Protein AF-A0A366HWA5-F1 (afdb_monomer_lite)

Foldseek 3Di:
DPVVCVVCVPDDDDDDDPVNVVLVVLVVVCVVPVVVPDPDDDPDDDDPLVVQLVVLVVPADPPGDDDPVSSVVD

pLDDT: mean 82.91, std 6.75, range [49.06, 90.0]

Secondary structure (DSSP, 8-state):
--HHHHHTTTPPP-PPPHHHHHHHHHHHHHHH-GGG-----------HHHHHHHHHHHTSPTT----HHHHHT-

Organism: NCBI:txid714314

Structure (mmCIF, N/CA/C/O backbone):
data_AF-A0A366HWA5-F1
#
_entry.id   AF-A0A366HWA5-F1
#
loop_
_atom_site.group_PDB
_atom_site.id
_atom_site.type_symbol
_atom_site.label_atom_id
_atom_site.label_alt_id
_atom_site.label_comp_id
_atom_site.label_asym_id
_atom_site.label_entity_id
_atom_site.label_seq_id
_atom_site.pdbx_PDB_ins_code
_atom_site.Cartn_x
_atom_site.Cartn_y
_atom_site.Cartn_z
_atom_site.occupancy
_atom_site.B_iso_or_equiv
_atom_site.auth_seq_id
_atom_site.auth_comp_id
_atom_site.auth_asym_id
_atom_site.auth_atom_id
_atom_site.pdbx_PDB_model_num
ATOM 1 N N . MET A 1 1 ? 18.858 11.200 3.201 1.00 49.06 1 MET A N 1
ATOM 2 C CA . MET A 1 1 ? 18.957 9.798 3.658 1.00 49.06 1 MET A CA 1
ATOM 3 C C . MET A 1 1 ? 18.008 9.002 2.777 1.00 49.06 1 MET A C 1
ATOM 5 O O . MET A 1 1 ? 16.923 9.503 2.520 1.00 49.06 1 MET A O 1
ATOM 9 N N . ASN A 1 2 ? 18.466 7.919 2.149 1.00 72.75 2 ASN A N 1
ATOM 10 C CA . ASN A 1 2 ? 17.738 7.253 1.064 1.00 72.75 2 ASN A CA 1
ATOM 11 C C . ASN A 1 2 ? 16.783 6.207 1.664 1.00 72.75 2 ASN A C 1
ATOM 13 O O . ASN A 1 2 ? 17.202 5.077 1.893 1.00 72.75 2 ASN A O 1
ATOM 17 N N . GLU A 1 3 ? 15.533 6.596 1.947 1.00 79.44 3 GLU A N 1
ATOM 18 C CA . GLU A 1 3 ? 14.531 5.805 2.696 1.00 79.44 3 GLU A CA 1
ATOM 19 C C . GLU A 1 3 ? 14.377 4.357 2.192 1.00 79.44 3 GLU A C 1
ATOM 21 O O . GLU A 1 3 ? 14.172 3.430 2.974 1.00 79.44 3 GLU A O 1
ATOM 26 N N . LEU A 1 4 ? 14.552 4.133 0.886 1.00 76.69 4 LEU A N 1
ATOM 27 C CA . LEU A 1 4 ? 14.509 2.802 0.276 1.00 76.69 4 LEU A CA 1
ATOM 28 C C . LEU A 1 4 ? 15.663 1.889 0.713 1.00 76.69 4 LEU A C 1
ATOM 30 O O . LEU A 1 4 ? 15.450 0.697 0.920 1.00 76.69 4 LEU A O 1
ATOM 34 N N . GLN A 1 5 ? 16.878 2.422 0.859 1.00 79.50 5 GLN A N 1
ATOM 35 C CA . GLN A 1 5 ? 18.041 1.630 1.278 1.00 79.50 5 GLN A CA 1
ATOM 36 C C . GLN A 1 5 ? 17.949 1.234 2.754 1.00 79.50 5 GLN A C 1
ATOM 38 O O . GLN A 1 5 ? 18.386 0.146 3.124 1.00 79.50 5 GLN A O 1
ATOM 43 N N . ASP A 1 6 ? 17.334 2.081 3.580 1.00 82.88 6 ASP A N 1
ATOM 44 C CA . ASP A 1 6 ? 17.134 1.794 5.000 1.00 82.88 6 ASP A CA 1
ATOM 45 C C . ASP A 1 6 ? 16.093 0.680 5.199 1.00 82.88 6 ASP A C 1
ATOM 47 O O . ASP A 1 6 ? 16.300 -0.228 6.003 1.00 82.88 6 ASP A O 1
ATOM 51 N N . LEU A 1 7 ? 15.004 0.701 4.421 1.00 80.31 7 LEU A N 1
ATOM 52 C CA . LEU A 1 7 ? 13.948 -0.318 4.461 1.00 80.31 7 LEU A CA 1
ATOM 53 C C . LEU A 1 7 ? 14.365 -1.656 3.828 1.00 80.31 7 LEU A C 1
ATOM 55 O O . LEU A 1 7 ? 13.905 -2.716 4.258 1.00 80.31 7 LEU A O 1
ATOM 59 N N . PHE A 1 8 ? 15.238 -1.622 2.818 1.00 83.12 8 PHE A N 1
ATOM 60 C CA . PHE A 1 8 ? 15.701 -2.800 2.085 1.00 83.12 8 PHE A CA 1
ATOM 61 C C . PHE A 1 8 ? 17.229 -2.907 2.100 1.00 83.12 8 PHE A C 1
ATOM 63 O O . PHE A 1 8 ? 17.880 -2.923 1.057 1.00 83.12 8 PHE A O 1
ATOM 70 N N . THR A 1 9 ? 17.807 -3.042 3.294 1.00 84.44 9 THR A N 1
ATOM 71 C CA . THR A 1 9 ? 19.264 -2.990 3.531 1.00 84.44 9 THR A CA 1
ATOM 72 C C . THR A 1 9 ? 20.078 -4.020 2.734 1.00 84.44 9 THR A C 1
ATOM 74 O O . THR A 1 9 ? 21.264 -3.824 2.484 1.00 84.44 9 THR A O 1
ATOM 77 N N . HIS A 1 10 ? 19.450 -5.122 2.319 1.00 85.38 10 HIS A N 1
ATOM 78 C CA . HIS A 1 10 ? 20.080 -6.186 1.532 1.00 85.38 10 HIS A CA 1
ATOM 79 C C . HIS A 1 10 ? 19.636 -6.220 0.062 1.00 85.38 10 HIS A C 1
ATOM 81 O O . HIS 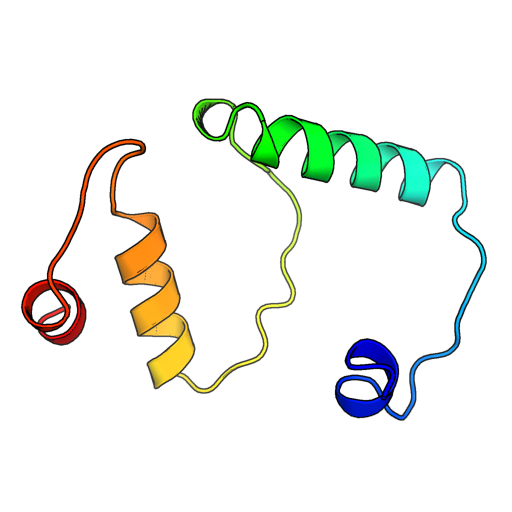A 1 10 ? 20.024 -7.134 -0.665 1.00 85.38 10 HIS A O 1
ATOM 87 N N . ALA A 1 11 ? 18.809 -5.273 -0.390 1.00 86.06 11 ALA A N 1
ATOM 88 C CA . ALA A 1 11 ? 18.377 -5.239 -1.780 1.00 86.06 11 ALA A CA 1
ATOM 89 C C . ALA A 1 11 ? 19.491 -4.719 -2.693 1.00 86.06 11 ALA A C 1
ATOM 91 O O . ALA A 1 11 ? 20.187 -3.752 -2.386 1.00 86.06 11 ALA A O 1
ATOM 92 N N . GLN A 1 12 ? 19.627 -5.358 -3.851 1.00 83.56 12 GLN A N 1
ATOM 93 C CA . GLN A 1 12 ? 20.474 -4.869 -4.930 1.00 83.56 12 GLN A CA 1
ATOM 94 C C . GLN A 1 12 ? 19.633 -4.011 -5.872 1.00 83.56 12 GLN A C 1
ATOM 96 O O . GLN A 1 12 ? 18.551 -4.419 -6.293 1.00 83.56 12 GLN A O 1
ATOM 101 N N . LEU A 1 13 ? 20.141 -2.828 -6.216 1.00 80.88 13 LEU A N 1
ATOM 102 C CA . LEU A 1 13 ? 19.564 -2.006 -7.273 1.00 80.88 13 LEU A CA 1
ATOM 103 C C . LEU A 1 13 ? 19.882 -2.657 -8.620 1.00 80.88 13 LEU A C 1
ATOM 105 O O . LEU A 1 13 ? 21.047 -2.780 -8.999 1.00 80.88 13 LEU A O 1
ATOM 109 N N . VAL A 1 14 ? 18.840 -3.067 -9.333 1.00 85.56 14 VAL A N 1
ATOM 110 C CA . VAL A 1 14 ? 18.920 -3.632 -10.682 1.00 85.56 14 VAL A CA 1
ATOM 111 C C . VAL A 1 14 ? 18.180 -2.685 -11.623 1.00 85.56 14 VAL A C 1
ATOM 113 O O . VAL A 1 14 ? 17.149 -2.130 -11.248 1.00 85.56 14 VAL A O 1
ATOM 116 N N . GLY A 1 15 ? 18.715 -2.466 -12.827 1.00 81.31 15 GLY A N 1
ATOM 117 C CA . GLY A 1 15 ? 18.025 -1.675 -13.848 1.00 81.31 15 GLY A CA 1
ATOM 118 C C . GLY A 1 15 ? 16.697 -2.325 -14.242 1.00 81.31 15 GLY A C 1
ATOM 119 O O . GLY A 1 15 ? 16.635 -3.546 -14.388 1.00 81.31 15 GLY A O 1
ATOM 120 N N . GLY A 1 16 ? 15.648 -1.515 -14.399 1.00 83.12 16 GLY A N 1
ATOM 121 C CA . GLY A 1 16 ? 14.335 -1.984 -14.834 1.00 83.12 16 GLY A CA 1
ATOM 122 C C . GLY A 1 16 ? 14.395 -2.591 -16.236 1.00 83.12 16 GLY A C 1
ATOM 123 O O . GLY A 1 16 ? 14.934 -1.982 -17.159 1.00 83.12 16 GLY A O 1
ATOM 124 N N . ASP A 1 17 ? 13.863 -3.801 -16.396 1.00 88.81 17 ASP A N 1
ATOM 125 C CA . ASP A 1 17 ? 13.602 -4.382 -17.711 1.00 88.81 17 ASP A CA 1
ATOM 126 C C . ASP A 1 17 ? 12.243 -3.907 -18.257 1.00 88.81 17 ASP A C 1
ATOM 128 O O . ASP A 1 17 ? 11.460 -3.252 -17.568 1.00 88.81 17 ASP A O 1
ATOM 132 N N . ALA A 1 18 ? 11.924 -4.247 -19.508 1.00 90.00 18 ALA A N 1
ATOM 133 C CA . ALA A 1 18 ? 10.666 -3.822 -20.129 1.00 90.00 18 ALA A CA 1
ATOM 134 C C . ALA A 1 18 ? 9.415 -4.273 -19.342 1.00 90.00 18 ALA A C 1
ATOM 136 O O . ALA A 1 18 ? 8.406 -3.570 -19.326 1.00 90.00 18 ALA A O 1
ATOM 137 N N . ALA A 1 19 ? 9.477 -5.424 -18.663 1.00 87.50 19 ALA A N 1
ATOM 138 C CA . ALA A 1 19 ? 8.378 -5.923 -17.840 1.00 87.50 19 ALA A CA 1
ATOM 139 C C . ALA A 1 19 ? 8.226 -5.125 -16.533 1.00 87.50 19 ALA A C 1
ATOM 141 O O . ALA A 1 19 ? 7.110 -4.897 -16.064 1.00 87.50 19 ALA A O 1
ATOM 142 N N . PHE A 1 20 ? 9.335 -4.694 -15.930 1.00 88.06 20 PHE A N 1
ATOM 143 C CA . PHE A 1 20 ? 9.341 -3.764 -14.808 1.00 88.06 20 PHE A CA 1
ATOM 144 C C . PHE A 1 20 ? 8.748 -2.409 -15.201 1.00 88.06 20 PHE A C 1
ATOM 146 O O . PHE A 1 20 ? 7.839 -1.944 -14.518 1.00 88.06 20 PHE A O 1
ATOM 153 N N . GLU A 1 21 ? 9.176 -1.835 -16.327 1.00 89.62 21 GLU A N 1
ATOM 154 C CA . GLU A 1 21 ? 8.647 -0.561 -16.833 1.00 89.62 21 GLU A CA 1
ATOM 155 C C . GLU A 1 21 ? 7.136 -0.636 -17.092 1.00 89.62 21 GLU A C 1
ATOM 157 O O . GLU A 1 21 ? 6.380 0.243 -16.678 1.00 89.62 21 GLU A O 1
ATOM 162 N N . GLN A 1 22 ? 6.659 -1.731 -17.695 1.00 89.12 22 GLN A N 1
ATOM 163 C CA . GLN A 1 22 ? 5.229 -1.938 -17.920 1.00 89.12 22 GLN A CA 1
ATOM 164 C C . GLN A 1 22 ? 4.439 -2.015 -16.605 1.00 89.12 22 GLN A C 1
ATOM 166 O O . GLN A 1 22 ? 3.365 -1.421 -16.498 1.00 89.12 22 GLN A O 1
ATOM 171 N N . ARG A 1 23 ? 4.960 -2.719 -15.591 1.00 88.38 23 ARG A N 1
ATOM 172 C CA . ARG A 1 23 ? 4.331 -2.754 -14.261 1.00 88.38 23 ARG A CA 1
ATOM 173 C C . ARG A 1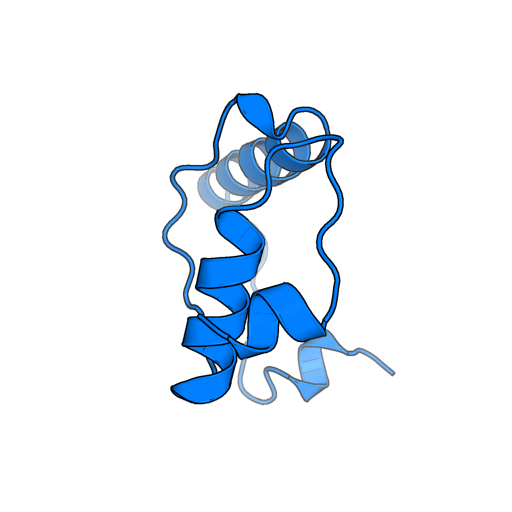 23 ? 4.339 -1.379 -13.607 1.00 88.38 23 ARG A C 1
ATOM 175 O O . ARG A 1 23 ? 3.345 -1.009 -12.990 1.00 88.38 23 ARG A 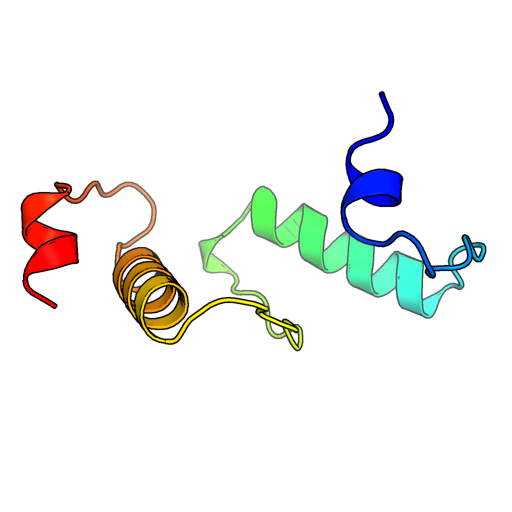O 1
ATOM 182 N N . MET A 1 24 ? 5.411 -0.605 -13.766 1.00 89.19 24 MET A N 1
ATOM 183 C CA . MET A 1 24 ? 5.456 0.742 -13.209 1.00 89.19 24 MET A CA 1
ATOM 184 C C . MET A 1 24 ? 4.462 1.690 -13.870 1.00 89.19 24 MET A C 1
ATOM 186 O O . MET A 1 24 ? 3.800 2.445 -13.162 1.00 89.19 24 MET A O 1
ATOM 190 N N . ALA A 1 25 ? 4.272 1.595 -15.18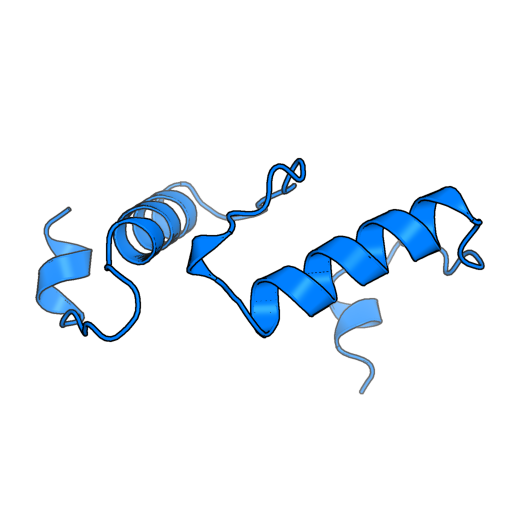4 1.00 88.44 25 ALA A N 1
ATOM 191 C CA . ALA A 1 25 ? 3.234 2.355 -15.873 1.00 88.44 25 ALA A CA 1
ATOM 192 C C . ALA A 1 25 ? 1.826 2.043 -15.327 1.00 88.44 25 ALA A C 1
ATOM 194 O O . ALA A 1 25 ? 1.021 2.956 -15.158 1.00 88.44 25 ALA A O 1
ATOM 195 N N . GLN A 1 26 ? 1.541 0.779 -14.985 1.00 87.44 26 GLN A N 1
ATOM 196 C CA . GLN A 1 26 ? 0.270 0.394 -14.353 1.00 87.44 26 GLN A CA 1
ATOM 197 C C . GLN A 1 26 ? 0.107 0.994 -12.950 1.00 87.44 26 GLN A C 1
ATOM 199 O O . GLN A 1 26 ? -0.978 1.459 -12.615 1.00 87.44 26 GLN A O 1
ATOM 204 N N . VAL A 1 27 ? 1.172 1.006 -12.138 1.00 87.56 27 VAL A N 1
ATOM 205 C CA . VAL A 1 27 ? 1.144 1.631 -10.803 1.00 87.56 27 VAL A CA 1
ATOM 206 C C . VAL A 1 27 ? 0.870 3.128 -10.914 1.00 87.56 27 VAL A C 1
ATOM 208 O O . VAL A 1 27 ? 0.022 3.635 -10.190 1.00 87.56 27 VAL A O 1
ATOM 211 N N . VAL A 1 28 ? 1.562 3.826 -11.820 1.00 88.31 28 VAL A N 1
ATOM 212 C CA . VAL A 1 28 ? 1.377 5.271 -12.024 1.00 88.31 28 VAL A CA 1
ATOM 213 C C . VAL A 1 28 ? -0.050 5.569 -12.481 1.00 88.31 28 VAL A C 1
ATOM 215 O O . VAL A 1 28 ? -0.716 6.387 -11.858 1.00 88.31 28 VAL A O 1
ATOM 218 N N . GLY A 1 29 ? -0.557 4.843 -13.482 1.00 86.44 29 GLY A N 1
ATOM 219 C CA . GLY A 1 29 ? -1.933 5.023 -13.953 1.00 86.44 29 GLY A CA 1
ATOM 220 C C . GLY A 1 29 ? -2.984 4.777 -12.866 1.00 86.44 29 GLY A C 1
ATOM 221 O O . GLY A 1 29 ? -3.968 5.500 -12.796 1.00 86.44 29 GLY A O 1
ATOM 222 N N . PHE A 1 30 ? -2.761 3.813 -11.969 1.00 86.44 30 PHE A N 1
ATOM 223 C CA . PHE A 1 30 ? -3.659 3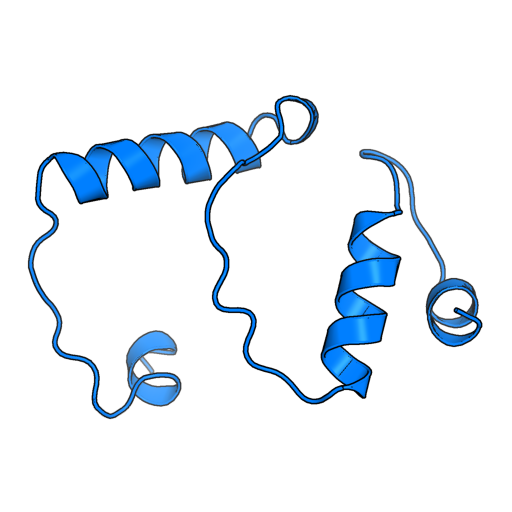.579 -10.834 1.00 86.44 30 PHE A CA 1
ATOM 224 C C . PHE A 1 30 ? -3.644 4.714 -9.801 1.00 86.44 30 PHE A C 1
ATOM 226 O O . PHE A 1 30 ? -4.665 4.982 -9.177 1.00 86.44 30 PHE A O 1
ATOM 233 N N . VAL A 1 31 ? -2.504 5.375 -9.588 1.00 85.44 31 VAL A N 1
ATOM 234 C CA . VAL A 1 31 ? -2.442 6.534 -8.683 1.00 85.44 31 VAL A CA 1
ATOM 235 C C . VAL A 1 31 ? -3.271 7.697 -9.234 1.00 85.44 31 VAL A C 1
ATOM 237 O O . VAL A 1 31 ? -3.926 8.386 -8.452 1.00 85.44 31 VAL A O 1
ATOM 240 N N . ASP A 1 32 ? -3.272 7.883 -10.555 1.00 85.56 32 ASP A N 1
ATOM 241 C CA . ASP A 1 32 ? -4.071 8.912 -11.227 1.00 85.56 32 ASP A CA 1
ATOM 242 C C . ASP A 1 32 ? -5.567 8.538 -11.295 1.00 85.56 32 ASP A C 1
ATOM 244 O O . ASP A 1 32 ? -6.430 9.396 -11.106 1.00 85.56 32 ASP A O 1
ATOM 248 N N . GLU A 1 33 ? -5.885 7.257 -11.517 1.00 84.62 33 GLU A N 1
ATOM 249 C CA . GLU A 1 33 ? -7.249 6.721 -11.629 1.00 84.62 33 GLU A CA 1
ATOM 250 C C . GLU A 1 33 ? -7.458 5.490 -10.714 1.00 84.62 33 GLU A C 1
ATOM 252 O O . GLU A 1 33 ? -7.424 4.341 -11.173 1.00 84.62 33 GLU A O 1
ATOM 257 N N . PRO A 1 34 ? -7.708 5.696 -9.405 1.00 78.94 34 PRO A N 1
ATOM 258 C CA . PRO A 1 34 ? -7.789 4.605 -8.427 1.00 78.94 34 PRO A CA 1
ATOM 259 C C . PRO A 1 34 ? -8.983 3.661 -8.641 1.00 78.94 34 PRO A C 1
ATOM 261 O O . PRO A 1 34 ? -8.932 2.499 -8.232 1.00 78.94 34 PRO A O 1
ATOM 264 N N . ASP A 1 35 ? -10.036 4.109 -9.328 1.00 80.25 35 ASP A N 1
ATOM 265 C CA . ASP A 1 35 ? -11.237 3.302 -9.590 1.00 80.25 35 ASP A CA 1
ATOM 266 C C . ASP A 1 35 ? -11.004 2.177 -10.613 1.00 80.25 35 ASP A C 1
ATOM 268 O O . ASP A 1 35 ? -11.756 1.202 -10.650 1.00 80.25 35 ASP A O 1
ATOM 272 N N . VAL A 1 36 ? -9.943 2.265 -11.426 1.00 75.00 36 VAL A N 1
ATOM 273 C CA . VAL A 1 36 ? -9.588 1.233 -12.421 1.00 75.00 36 VAL A CA 1
ATOM 274 C C . VAL A 1 36 ? -9.104 -0.057 -11.743 1.00 75.00 36 VAL A C 1
ATOM 276 O O . VAL A 1 36 ? -9.198 -1.144 -12.320 1.00 75.00 36 VAL A O 1
ATOM 279 N N . GLY A 1 37 ? -8.651 0.039 -10.487 1.00 70.19 37 GLY A N 1
ATOM 280 C CA . GLY A 1 37 ? -8.120 -1.081 -9.721 1.00 70.19 37 GLY A CA 1
ATOM 281 C C . GLY A 1 37 ? -6.733 -1.526 -10.199 1.00 70.19 37 GLY A C 1
ATOM 282 O O . GLY A 1 37 ? -6.376 -1.429 -11.371 1.00 70.19 37 GLY A O 1
ATOM 283 N N . LEU A 1 38 ? -5.925 -2.054 -9.277 1.00 78.81 38 LEU A N 1
ATOM 284 C CA . LEU A 1 38 ? -4.572 -2.532 -9.567 1.00 78.81 38 LEU A CA 1
ATOM 285 C C . LEU A 1 38 ? -4.419 -3.991 -9.139 1.00 78.81 38 LEU A C 1
ATOM 287 O O . LEU A 1 38 ? -4.331 -4.303 -7.952 1.00 78.81 38 LEU A O 1
ATOM 291 N N . ALA A 1 39 ? -4.363 -4.897 -10.115 1.00 74.31 39 ALA A N 1
ATOM 292 C CA . ALA A 1 39 ? -4.168 -6.330 -9.886 1.00 74.31 39 ALA A CA 1
ATOM 293 C C . ALA A 1 39 ? -2.675 -6.703 -9.828 1.00 74.31 39 ALA A C 1
ATOM 295 O O . ALA A 1 39 ? -2.221 -7.609 -10.528 1.00 74.31 39 ALA A O 1
ATOM 296 N N . LEU A 1 40 ? -1.895 -5.991 -9.007 1.00 77.94 40 LEU A N 1
ATOM 297 C CA . LEU A 1 40 ? -0.495 -6.333 -8.755 1.00 77.94 40 LEU A CA 1
ATOM 298 C C . LEU A 1 40 ? -0.356 -7.147 -7.463 1.00 77.94 40 LEU A C 1
ATOM 300 O O . LEU A 1 40 ? -0.996 -6.820 -6.460 1.00 77.94 40 LEU A O 1
ATOM 304 N N . PRO A 1 41 ? 0.491 -8.193 -7.448 1.00 76.81 41 PRO A N 1
ATOM 305 C CA . PRO A 1 41 ? 0.803 -8.907 -6.220 1.00 76.81 41 PRO A CA 1
ATOM 306 C C . PRO A 1 41 ? 1.601 -7.981 -5.294 1.00 76.81 41 PRO A C 1
ATOM 308 O O . PRO A 1 41 ? 2.772 -7.695 -5.543 1.00 76.81 41 PRO A O 1
ATOM 311 N N . LEU A 1 42 ? 0.956 -7.494 -4.234 1.00 77.12 42 LEU A N 1
ATOM 312 C CA . LEU A 1 42 ? 1.597 -6.668 -3.214 1.00 77.12 42 LEU A CA 1
ATOM 313 C C . LEU A 1 42 ? 2.223 -7.560 -2.137 1.00 77.12 42 LEU A C 1
ATOM 315 O O . LEU A 1 42 ? 1.522 -8.322 -1.471 1.00 77.12 42 LEU A O 1
ATOM 319 N N . ASP A 1 43 ? 3.533 -7.429 -1.928 1.00 81.88 43 ASP A N 1
ATOM 320 C CA . ASP A 1 43 ? 4.232 -8.014 -0.776 1.00 81.88 43 ASP A CA 1
ATOM 321 C C . ASP A 1 43 ? 4.068 -7.089 0.440 1.00 81.88 43 ASP A C 1
ATOM 323 O O . ASP A 1 43 ? 4.930 -6.272 0.770 1.00 81.88 43 ASP A O 1
ATOM 327 N N . ILE A 1 44 ? 2.892 -7.160 1.063 1.00 78.50 44 ILE A N 1
ATOM 328 C CA . ILE A 1 44 ? 2.547 -6.338 2.221 1.00 78.50 44 ILE A CA 1
ATOM 329 C C . ILE A 1 44 ? 3.245 -6.901 3.465 1.00 78.50 44 ILE A C 1
ATOM 331 O O . ILE A 1 44 ? 2.795 -7.875 4.072 1.00 78.50 44 ILE A O 1
ATOM 335 N N . ARG A 1 45 ? 4.336 -6.255 3.882 1.00 81.25 45 ARG A N 1
ATOM 336 C CA . ARG A 1 45 ? 5.083 -6.627 5.089 1.00 81.25 45 ARG A CA 1
ATOM 337 C C . ARG A 1 45 ? 4.645 -5.790 6.279 1.00 81.25 45 ARG A C 1
ATOM 339 O O . ARG A 1 45 ? 4.923 -4.599 6.356 1.00 81.25 45 ARG A O 1
ATOM 346 N N . GLY A 1 46 ? 3.995 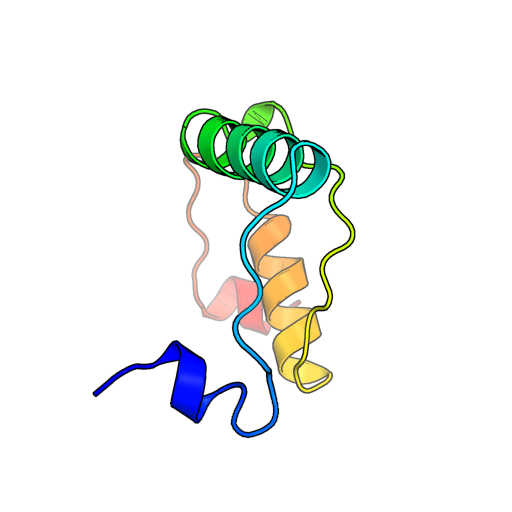-6.433 7.238 1.00 82.62 46 GLY A N 1
ATOM 347 C CA . GLY A 1 46 ? 3.596 -5.805 8.490 1.00 82.62 46 GLY A CA 1
ATOM 348 C C . GLY A 1 46 ? 3.065 -6.820 9.486 1.00 82.62 46 GLY A C 1
ATOM 349 O O . GLY A 1 46 ? 2.767 -7.966 9.142 1.00 82.62 46 GLY A O 1
ATOM 350 N N . THR A 1 47 ? 2.939 -6.386 10.735 1.00 89.31 47 THR A N 1
ATOM 351 C CA . THR A 1 47 ? 2.270 -7.150 11.792 1.00 89.31 47 THR A CA 1
ATOM 352 C C . THR A 1 47 ? 0.818 -7.451 11.414 1.00 89.31 47 THR A C 1
ATOM 354 O O . THR A 1 47 ? 0.202 -6.718 10.640 1.00 89.31 47 THR A O 1
ATOM 357 N N . ALA A 1 48 ? 0.225 -8.482 12.023 1.00 86.50 48 ALA A N 1
ATOM 358 C CA . ALA A 1 48 ? -1.196 -8.788 11.831 1.00 86.50 48 ALA A CA 1
ATOM 359 C C . ALA A 1 48 ? -2.106 -7.577 12.123 1.00 86.50 48 ALA A C 1
ATOM 361 O O . ALA A 1 48 ? -3.128 -7.396 11.468 1.00 86.50 48 ALA A O 1
ATOM 362 N N . PHE A 1 49 ? -1.717 -6.715 13.072 1.00 85.81 49 PHE A N 1
ATOM 363 C CA . PHE A 1 49 ? -2.431 -5.470 13.352 1.00 85.81 49 PHE A CA 1
ATOM 364 C C . PHE A 1 49 ? -2.364 -4.486 12.174 1.00 85.81 49 PHE A C 1
ATOM 366 O O . PHE A 1 49 ? -3.403 -4.000 11.739 1.00 85.81 49 PHE A O 1
ATOM 373 N N . GLN A 1 50 ? -1.172 -4.239 11.618 1.00 88.38 50 GLN A N 1
ATOM 374 C CA . GLN A 1 50 ? -1.005 -3.362 10.451 1.00 88.38 50 GLN A CA 1
ATOM 375 C C . GLN A 1 50 ? -1.778 -3.882 9.235 1.00 88.38 50 GLN A C 1
ATOM 377 O O . GLN A 1 50 ? -2.450 -3.104 8.568 1.00 88.38 50 GLN A O 1
ATOM 382 N N . GLN A 1 51 ? -1.761 -5.196 8.996 1.00 87.06 51 GLN A N 1
ATOM 383 C CA . GLN A 1 51 ? -2.518 -5.806 7.902 1.00 87.06 51 GLN A CA 1
ATOM 384 C C . GLN A 1 51 ? -4.027 -5.572 8.026 1.00 87.06 51 GLN A C 1
ATOM 386 O O . GLN A 1 51 ? -4.659 -5.229 7.031 1.00 87.06 51 GLN A O 1
ATOM 391 N N . ARG A 1 52 ? -4.603 -5.688 9.232 1.00 85.94 52 ARG A N 1
ATOM 392 C CA . ARG A 1 52 ? -6.026 -5.370 9.457 1.00 85.94 52 ARG A CA 1
ATOM 393 C C . ARG A 1 52 ? -6.338 -3.902 9.195 1.00 85.94 52 ARG A C 1
ATOM 395 O O . ARG A 1 52 ? -7.305 -3.606 8.506 1.00 85.94 52 ARG A O 1
ATOM 402 N N . VAL A 1 53 ? -5.489 -2.997 9.683 1.00 88.50 53 VAL A N 1
ATOM 403 C CA . VAL A 1 53 ? -5.642 -1.556 9.434 1.00 88.50 53 VAL A CA 1
ATOM 404 C C . VAL A 1 53 ? -5.599 -1.255 7.934 1.00 88.50 53 VAL A C 1
ATOM 406 O O . VAL A 1 53 ? -6.433 -0.505 7.439 1.00 88.50 53 VAL A O 1
ATOM 409 N N . TRP A 1 54 ? -4.677 -1.867 7.186 1.00 87.69 54 TRP A N 1
ATOM 410 C CA . TRP A 1 54 ? -4.597 -1.685 5.736 1.00 87.69 54 TRP A CA 1
ATOM 411 C C . TRP A 1 54 ? -5.798 -2.260 4.986 1.00 87.69 54 TRP A C 1
ATOM 413 O O . TRP A 1 54 ? -6.214 -1.665 3.999 1.00 87.69 54 TRP A O 1
ATOM 423 N N . GLN A 1 55 ? -6.377 -3.374 5.442 1.00 84.88 55 GLN A N 1
ATOM 424 C CA . GLN A 1 55 ? -7.621 -3.887 4.859 1.00 84.88 55 GLN A CA 1
ATOM 425 C C . GLN A 1 55 ? -8.785 -2.919 5.092 1.00 84.88 55 GLN A C 1
ATOM 427 O O . GLN A 1 55 ? -9.434 -2.530 4.129 1.00 84.88 55 GLN A O 1
ATOM 432 N N . ALA A 1 56 ? -8.970 -2.435 6.323 1.00 87.38 56 ALA A N 1
ATOM 433 C CA . ALA A 1 56 ? -10.018 -1.463 6.640 1.00 87.38 56 ALA A CA 1
ATOM 434 C C . ALA A 1 56 ? -9.873 -0.155 5.838 1.00 87.38 56 ALA A C 1
ATOM 436 O O . ALA A 1 56 ? -10.860 0.413 5.386 1.00 87.38 56 ALA A O 1
ATOM 437 N N . LEU A 1 57 ? -8.640 0.309 5.601 1.00 86.88 57 LEU A N 1
ATOM 438 C CA . LEU A 1 57 ? -8.387 1.479 4.752 1.00 86.88 57 LEU A CA 1
ATOM 439 C C . LEU A 1 57 ? -8.786 1.253 3.287 1.00 86.88 57 LEU A C 1
ATOM 441 O O . LEU A 1 57 ? -9.242 2.188 2.639 1.00 86.88 57 LEU A O 1
ATOM 445 N N . ARG A 1 58 ? -8.622 0.034 2.759 1.00 83.69 58 ARG A N 1
ATOM 446 C CA . ARG A 1 58 ? -8.982 -0.307 1.371 1.00 83.69 58 ARG A CA 1
ATOM 447 C C . ARG A 1 58 ? -10.488 -0.419 1.140 1.00 83.69 58 ARG A C 1
ATOM 449 O O . ARG A 1 58 ? -10.910 -0.400 -0.009 1.00 83.69 58 ARG A O 1
ATOM 456 N N . GLU A 1 59 ? -11.273 -0.564 2.201 1.00 85.56 59 GLU A N 1
ATOM 457 C CA . GLU A 1 59 ? -12.738 -0.586 2.130 1.00 85.56 59 GLU A CA 1
ATOM 458 C C . GLU A 1 59 ? -13.341 0.823 2.021 1.00 85.56 59 GLU A C 1
ATOM 460 O O . GLU A 1 59 ? -14.515 0.948 1.684 1.00 85.56 59 GLU A O 1
ATOM 465 N N . ILE A 1 60 ? -12.554 1.878 2.274 1.00 86.69 60 ILE A N 1
ATOM 466 C CA . ILE A 1 60 ? -13.000 3.269 2.146 1.00 86.69 60 ILE A CA 1
ATOM 467 C C . ILE A 1 60 ? -13.108 3.618 0.652 1.00 86.69 60 ILE A C 1
ATOM 469 O O . ILE A 1 60 ? -12.093 3.563 -0.049 1.00 86.69 60 ILE A O 1
ATOM 473 N N . PRO A 1 61 ? -14.296 4.002 0.151 1.00 84.25 61 PRO A N 1
ATOM 474 C CA . PRO A 1 61 ? -14.460 4.409 -1.240 1.00 84.25 61 PRO A CA 1
ATOM 475 C C . PRO A 1 61 ? -13.624 5.644 -1.592 1.00 84.25 61 PRO A C 1
ATOM 477 O O . PRO A 1 61 ? -13.376 6.516 -0.753 1.00 84.25 61 PRO A O 1
ATOM 480 N N . ALA A 1 62 ? -13.217 5.754 -2.858 1.00 81.81 62 ALA A N 1
ATOM 481 C CA . ALA A 1 62 ? -12.521 6.937 -3.345 1.00 81.81 62 ALA A CA 1
ATOM 482 C C . ALA A 1 62 ? -13.389 8.195 -3.151 1.00 81.81 62 ALA A C 1
ATOM 484 O O . ALA A 1 62 ? -14.570 8.219 -3.491 1.00 81.81 62 ALA A O 1
ATOM 485 N N . GLY A 1 63 ? -12.800 9.250 -2.583 1.00 84.50 63 GLY A N 1
ATOM 486 C CA . GLY A 1 63 ? -13.506 10.497 -2.265 1.00 84.50 63 GLY A CA 1
ATOM 487 C C . GLY A 1 63 ? -14.225 10.512 -0.909 1.00 84.50 63 GLY A C 1
ATOM 488 O O . GLY A 1 63 ? -14.710 11.569 -0.505 1.00 84.50 63 GLY A O 1
ATOM 489 N N . GLU A 1 64 ? -14.249 9.395 -0.179 1.00 89.06 64 GLU A N 1
ATOM 490 C CA . GLU A 1 64 ? -14.779 9.327 1.184 1.00 89.06 64 GLU A CA 1
ATOM 491 C C . GLU A 1 64 ? -13.671 9.411 2.247 1.00 89.06 64 GLU A C 1
ATOM 493 O O . GLU A 1 64 ? -12.476 9.305 1.970 1.00 89.06 64 GLU A O 1
ATOM 498 N N . THR A 1 65 ? -14.071 9.633 3.501 1.00 89.12 65 THR A N 1
ATOM 499 C CA . THR A 1 65 ? -13.153 9.667 4.650 1.00 89.12 65 THR A CA 1
ATOM 500 C C . THR A 1 65 ? -13.712 8.822 5.786 1.00 89.12 65 THR A C 1
ATOM 502 O O . THR A 1 65 ? -14.920 8.814 6.012 1.00 89.12 65 THR A O 1
ATOM 505 N N . ALA A 1 66 ? -12.836 8.147 6.530 1.00 88.31 66 ALA A N 1
ATOM 506 C CA . ALA A 1 66 ? -13.188 7.419 7.747 1.00 88.31 66 ALA A CA 1
ATOM 507 C C . ALA A 1 66 ? -12.401 7.974 8.936 1.00 88.31 66 ALA A C 1
ATOM 509 O O . ALA A 1 66 ? -11.256 8.415 8.792 1.00 88.31 66 ALA A O 1
ATOM 510 N N . SER A 1 67 ? -12.992 7.948 10.130 1.00 88.56 67 SER A N 1
ATOM 511 C CA . SER A 1 67 ? -12.267 8.334 11.336 1.00 88.56 67 SER A CA 1
ATOM 512 C C . SER A 1 67 ? -11.379 7.188 11.825 1.00 88.56 67 SER A C 1
ATOM 514 O O . SER A 1 67 ? -11.669 6.008 11.630 1.00 88.56 67 SER A O 1
ATOM 516 N N . TYR A 1 68 ? -10.324 7.518 12.572 1.00 84.19 68 TYR A N 1
ATOM 517 C CA . TYR A 1 68 ? -9.492 6.510 13.243 1.00 84.19 68 TYR A CA 1
ATOM 518 C C . TYR A 1 68 ? -10.295 5.572 14.153 1.00 84.19 68 TYR A C 1
ATOM 520 O O . TYR A 1 68 ? -9.912 4.422 14.352 1.00 84.19 68 TYR A O 1
ATOM 528 N N . ARG A 1 69 ? -11.414 6.052 14.712 1.00 85.00 69 ARG A N 1
ATOM 529 C CA . ARG A 1 69 ? -12.310 5.229 15.528 1.00 85.00 69 ARG A CA 1
ATOM 530 C C . ARG A 1 69 ? -13.041 4.188 14.685 1.00 85.00 69 ARG A C 1
ATOM 532 O O . ARG A 1 69 ? -13.269 3.093 15.189 1.00 85.00 69 ARG A O 1
ATOM 539 N N . ASP A 1 70 ? -13.399 4.528 13.453 1.00 81.25 70 ASP A N 1
ATOM 540 C CA . ASP A 1 70 ? -14.097 3.619 12.542 1.00 81.25 70 ASP A CA 1
ATOM 541 C C . ASP A 1 70 ? -13.159 2.484 12.125 1.00 81.25 70 ASP A C 1
ATOM 543 O O . ASP A 1 70 ? -13.521 1.318 12.235 1.00 81.25 70 ASP A O 1
ATOM 547 N N . ILE A 1 71 ? -11.903 2.819 11.816 1.00 80.44 71 ILE A N 1
ATOM 548 C CA . ILE A 1 71 ? -10.858 1.842 11.479 1.00 80.44 71 ILE A CA 1
ATOM 549 C C . ILE A 1 71 ? -10.516 0.941 12.678 1.00 80.44 71 ILE A C 1
ATOM 551 O O . ILE A 1 71 ? -10.297 -0.253 12.515 1.00 80.44 71 ILE A O 1
ATOM 555 N N . ALA A 1 72 ? -10.485 1.481 13.900 1.00 76.44 72 ALA A N 1
ATOM 556 C CA . ALA A 1 72 ? -10.134 0.715 15.101 1.00 76.44 72 ALA A CA 1
ATOM 557 C C . ALA A 1 72 ? -11.236 -0.243 15.600 1.00 76.44 72 ALA A C 1
ATOM 559 O O . ALA A 1 72 ? -10.975 -1.044 16.497 1.00 76.44 72 ALA A O 1
ATOM 560 N N . ARG A 1 73 ? -12.468 -0.129 15.086 1.00 69.62 73 ARG A N 1
ATOM 561 C CA . ARG A 1 73 ? -13.597 -1.010 15.436 1.00 69.62 73 ARG A CA 1
ATOM 562 C C . ARG A 1 73 ? -13.725 -2.229 14.513 1.00 69.62 73 ARG A C 1
ATOM 564 O O . ARG A 1 73 ? -14.511 -3.114 14.853 1.00 69.62 73 ARG A O 1
ATOM 571 N N . GLY A 1 74 ? -12.997 -2.241 13.393 1.00 59.97 74 GLY A N 1
ATOM 572 C CA . GLY A 1 74 ? -12.927 -3.343 12.426 1.00 59.97 74 GLY A CA 1
ATOM 573 C C . GLY A 1 74 ? -11.941 -4.441 12.805 1.00 59.97 74 GLY A C 1
ATOM 574 O O . GLY A 1 74 ? -10.922 -4.146 13.474 1.00 59.97 74 GLY A O 1
#

Radius of gyration: 15.81 Å; chains: 1; bounding box: 35×19×36 Å

InterPro domains:
  IPR014048 Methylated-DNA-[protein]-cysteine S-methyltransferase, DNA binding [PF01035] (48-73)
  IPR036217 Methylated DNA-protein cysteine methyltransferase, DNA binding domain [SSF46767] (46-73)
  IPR036388 Winged helix-like DNA-binding domain superfamily [G3DSA:1.10.10.10] (45-74)
  IPR036631 Methylated DNA-protein cysteine methyltransferase domain superfamily [SSF53155] (2-45)

Sequence (74 aa):
MNELQDLFTHAQLVGGDAAFEQRMAQVVGFVDEPDVGLALPLDIRGTAFQQRVWQALREIPAGETASYRDIARG